Protein AF-A0AAW5JSW6-F1 (afdb_monomer)

Structure (mmCIF, N/CA/C/O backbone):
data_AF-A0AAW5JSW6-F1
#
_entry.id   AF-A0AAW5JSW6-F1
#
loop_
_atom_site.group_PDB
_atom_site.id
_atom_site.type_symbol
_atom_site.label_atom_id
_atom_site.label_alt_id
_atom_site.label_comp_id
_atom_site.label_asym_id
_atom_site.label_entity_id
_atom_site.label_seq_id
_atom_site.pdbx_PDB_ins_code
_atom_site.Cartn_x
_atom_site.Cartn_y
_atom_site.Cartn_z
_atom_site.occupancy
_atom_site.B_iso_or_equiv
_atom_site.auth_seq_id
_atom_site.auth_comp_id
_atom_site.auth_asym_id
_atom_site.auth_atom_id
_atom_site.pdbx_PDB_model_num
ATOM 1 N N . MET A 1 1 ? -36.719 2.525 17.223 1.00 50.75 1 MET A N 1
ATOM 2 C CA . MET A 1 1 ? -35.562 2.474 16.299 1.00 50.75 1 MET A CA 1
ATOM 3 C C . MET A 1 1 ? -34.299 2.354 17.146 1.00 50.75 1 MET A C 1
ATOM 5 O O . MET A 1 1 ? -33.703 3.353 17.521 1.00 50.75 1 MET A O 1
ATOM 9 N N . GLY A 1 2 ? -34.010 1.135 17.611 1.00 51.88 2 GLY A N 1
ATOM 10 C CA . GLY A 1 2 ? -33.082 0.879 18.715 1.00 51.88 2 GLY A CA 1
ATOM 11 C C . GLY A 1 2 ? -31.645 0.634 18.256 1.00 51.88 2 GLY A C 1
ATOM 12 O O . GLY A 1 2 ? -31.352 -0.384 17.646 1.00 51.88 2 GLY A O 1
ATOM 13 N N . THR A 1 3 ? -30.776 1.602 18.540 1.00 63.00 3 THR A N 1
ATOM 14 C CA . THR A 1 3 ? -29.464 1.431 19.197 1.00 63.00 3 THR A CA 1
ATOM 15 C C . THR A 1 3 ? -28.563 0.240 18.808 1.00 63.00 3 THR A C 1
ATOM 17 O O . THR A 1 3 ? -27.934 -0.370 19.674 1.00 63.00 3 THR A O 1
ATOM 20 N N . ILE A 1 4 ? -28.361 -0.034 17.513 1.00 62.62 4 ILE A N 1
ATOM 21 C CA . ILE A 1 4 ? -27.324 -0.992 17.055 1.00 62.62 4 ILE A CA 1
ATOM 22 C C . ILE A 1 4 ? -25.913 -0.572 17.518 1.00 62.62 4 ILE A C 1
ATOM 24 O O . ILE A 1 4 ? -25.092 -1.409 17.887 1.00 62.62 4 ILE A O 1
ATOM 28 N N . PHE A 1 5 ? -25.665 0.734 17.638 1.00 54.97 5 PHE A N 1
ATOM 29 C CA . PHE A 1 5 ? -24.4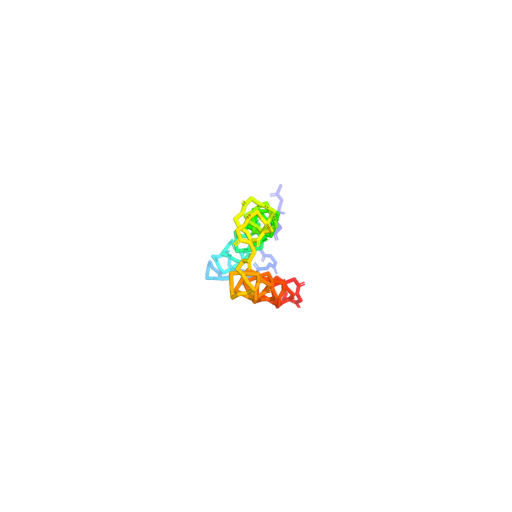00 1.281 18.141 1.00 54.97 5 PHE A CA 1
ATOM 30 C C . PHE A 1 5 ? -24.215 1.195 19.667 1.00 54.97 5 PHE A C 1
ATOM 32 O O . PHE A 1 5 ? -23.150 1.545 20.162 1.00 54.97 5 PHE A O 1
ATOM 39 N N . SER A 1 6 ? -25.201 0.714 20.438 1.00 53.12 6 SER A N 1
ATOM 40 C CA . SER A 1 6 ? -25.080 0.622 21.906 1.00 53.12 6 SER A CA 1
ATOM 41 C C . SER A 1 6 ? -24.475 -0.698 22.398 1.00 53.12 6 SER A C 1
ATOM 43 O O . SER A 1 6 ? -24.167 -0.818 23.582 1.00 53.12 6 SER A O 1
ATOM 45 N N . ARG A 1 7 ? -24.307 -1.695 21.517 1.00 53.56 7 ARG A N 1
ATOM 46 C CA . ARG A 1 7 ? -23.735 -3.017 21.849 1.00 53.56 7 ARG A CA 1
ATOM 47 C C . ARG A 1 7 ? -22.267 -3.170 21.469 1.00 53.56 7 ARG A C 1
ATOM 49 O O . ARG A 1 7 ? -21.623 -4.100 21.943 1.00 53.56 7 ARG A O 1
ATOM 56 N N . VAL A 1 8 ? -21.724 -2.252 20.673 1.00 54.78 8 VAL A N 1
ATOM 57 C CA . VAL A 1 8 ? -20.298 -2.211 20.349 1.00 54.78 8 VAL A CA 1
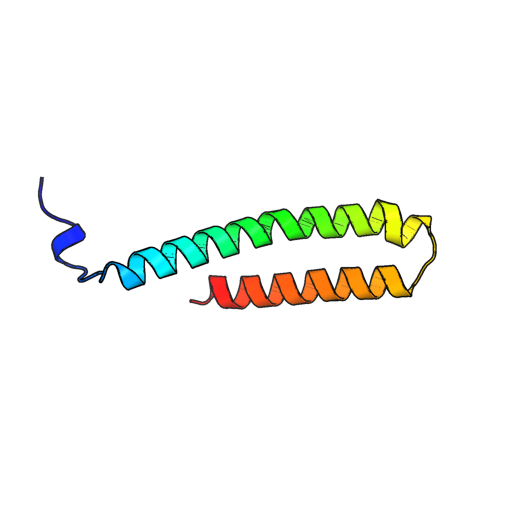ATOM 58 C C . VAL A 1 8 ? -19.753 -0.933 20.958 1.00 54.78 8 VAL A C 1
ATOM 60 O O . VAL A 1 8 ? -20.048 0.162 20.488 1.00 54.78 8 VAL A O 1
ATOM 63 N N . LYS A 1 9 ? -18.982 -1.057 22.039 1.00 52.97 9 LYS A N 1
ATOM 64 C CA . LYS A 1 9 ? -18.275 0.059 22.678 1.00 52.97 9 LYS A CA 1
ATOM 65 C C . LYS A 1 9 ? -17.104 0.483 21.778 1.00 52.97 9 LYS A C 1
ATOM 67 O O . LYS A 1 9 ? -15.940 0.345 22.136 1.00 52.97 9 LYS A O 1
ATOM 72 N N . LEU A 1 10 ? -17.415 0.938 20.565 1.00 56.00 10 LEU A N 1
ATOM 73 C CA . LEU A 1 10 ? -16.467 1.472 19.598 1.00 56.00 10 LEU A CA 1
ATOM 74 C C . LEU A 1 10 ? -16.024 2.836 20.122 1.00 56.00 10 LEU A C 1
ATOM 76 O O . LEU A 1 10 ? -16.674 3.857 19.916 1.00 56.00 10 LEU A O 1
ATOM 80 N N . SER A 1 11 ? -14.923 2.839 20.876 1.00 67.56 11 SER A N 1
ATOM 81 C CA . SER A 1 11 ? -14.209 4.069 21.213 1.00 67.56 11 SER A CA 1
ATOM 82 C C . SER A 1 11 ? -13.956 4.829 19.909 1.00 67.56 11 SER A C 1
ATOM 84 O O . SER A 1 11 ? -13.492 4.214 18.951 1.00 67.56 11 SER A O 1
ATOM 86 N N . GLY A 1 12 ? -14.233 6.136 19.842 1.00 71.56 12 GLY A N 1
ATOM 87 C CA . GLY A 1 12 ? -14.049 6.929 18.613 1.00 71.56 12 GLY A CA 1
ATOM 88 C C . GLY A 1 12 ? -12.659 6.771 17.973 1.00 71.56 12 GLY A C 1
ATOM 89 O O . GLY A 1 12 ? -12.515 6.880 16.760 1.00 71.56 12 GLY A O 1
ATOM 90 N N . LYS A 1 13 ? -11.654 6.384 18.771 1.00 74.25 13 LYS A N 1
ATOM 91 C CA . LYS A 1 13 ? -10.314 5.986 18.321 1.00 74.25 13 LYS A CA 1
ATOM 92 C C . LYS A 1 13 ? -10.307 4.770 17.378 1.00 74.25 13 LYS A C 1
ATOM 94 O O . LYS A 1 13 ? -9.574 4.780 16.399 1.00 74.25 13 LYS A O 1
ATOM 99 N N . HIS A 1 14 ? -11.110 3.741 17.653 1.00 74.31 14 HIS A N 1
ATOM 100 C CA . HIS A 1 14 ? -11.239 2.559 16.791 1.00 74.31 14 HIS A CA 1
ATOM 101 C C . HIS A 1 14 ? -11.972 2.883 15.487 1.00 74.31 14 HIS A C 1
ATOM 103 O O . HIS A 1 14 ? -11.591 2.371 14.443 1.00 74.31 14 HIS A O 1
ATOM 109 N N . VAL A 1 15 ? -12.978 3.764 15.524 1.00 81.38 15 VAL A N 1
ATOM 110 C CA . VAL A 1 15 ? -13.672 4.221 14.306 1.00 81.38 15 VAL A CA 1
ATOM 111 C C . VAL A 1 15 ? -12.716 5.014 13.415 1.00 81.38 15 VAL A C 1
ATOM 113 O O . VAL A 1 15 ? -12.653 4.770 12.215 1.00 81.38 15 VAL A O 1
ATOM 116 N N . ALA A 1 16 ? -11.929 5.920 14.002 1.00 81.31 16 ALA A N 1
ATOM 117 C CA . ALA A 1 16 ? -10.911 6.668 13.272 1.00 81.31 16 ALA A CA 1
ATOM 118 C C . ALA A 1 16 ? -9.837 5.743 12.671 1.00 81.31 16 ALA A C 1
ATOM 120 O O . ALA A 1 16 ? -9.455 5.924 11.518 1.00 81.31 16 ALA A O 1
ATOM 121 N N . ALA A 1 17 ? -9.398 4.722 13.416 1.00 79.62 17 ALA A N 1
ATOM 122 C CA . ALA A 1 17 ? -8.464 3.717 12.913 1.00 79.62 17 ALA A CA 1
ATOM 123 C C . ALA A 1 17 ? -9.067 2.889 11.764 1.00 79.62 17 ALA A C 1
ATOM 125 O O . ALA A 1 17 ? -8.414 2.714 10.742 1.00 79.62 17 ALA A O 1
ATOM 126 N N . LEU A 1 18 ? -10.322 2.444 11.883 1.00 81.81 18 LEU A N 1
ATOM 127 C CA . LEU A 1 18 ? -11.037 1.725 10.821 1.00 81.81 18 LEU A CA 1
ATOM 128 C C . LEU A 1 18 ? -11.215 2.579 9.560 1.00 81.81 18 LEU A C 1
ATOM 130 O O . LEU A 1 18 ? -10.995 2.087 8.458 1.00 81.81 18 LEU A O 1
ATOM 134 N N . LEU A 1 19 ? -11.554 3.863 9.704 1.00 81.12 19 LEU A N 1
ATOM 135 C CA . LEU A 1 19 ? -11.625 4.805 8.583 1.00 81.12 19 LEU A CA 1
ATOM 136 C C . LEU A 1 19 ? -10.262 4.985 7.912 1.00 81.12 19 LEU A C 1
ATOM 138 O O . LEU A 1 19 ? -10.174 4.924 6.688 1.00 81.12 19 LEU A O 1
ATOM 142 N N . ALA A 1 20 ? -9.197 5.159 8.696 1.00 83.62 20 ALA A N 1
ATOM 143 C CA . ALA A 1 20 ? -7.842 5.269 8.166 1.00 83.62 20 ALA A CA 1
ATOM 144 C C . ALA A 1 20 ? -7.424 3.994 7.415 1.00 83.62 20 ALA A C 1
ATOM 146 O O . ALA A 1 20 ? -6.881 4.089 6.319 1.00 83.62 20 ALA A O 1
ATOM 147 N N . LEU A 1 21 ? -7.734 2.812 7.956 1.00 80.31 21 LEU A N 1
ATOM 148 C CA . LEU A 1 21 ? -7.476 1.523 7.308 1.00 80.31 21 LEU A CA 1
ATOM 149 C C . LEU A 1 21 ? -8.298 1.346 6.023 1.00 80.31 21 LEU A C 1
ATOM 151 O O . LEU A 1 21 ? -7.771 0.863 5.023 1.00 80.31 21 LEU A O 1
ATOM 155 N N . MET A 1 22 ? -9.558 1.787 6.006 1.00 86.62 22 MET A N 1
ATOM 156 C CA . MET A 1 22 ? -10.418 1.737 4.821 1.00 86.62 22 MET A CA 1
ATOM 157 C C . MET A 1 22 ? -9.894 2.648 3.703 1.00 86.62 22 MET A C 1
ATOM 159 O O . MET A 1 22 ? -9.805 2.221 2.551 1.00 86.62 22 MET A O 1
ATOM 163 N N . LEU A 1 23 ? -9.492 3.877 4.046 1.00 84.25 23 LEU A N 1
ATOM 164 C CA . LEU A 1 23 ? -8.868 4.806 3.103 1.00 84.25 23 LEU A CA 1
ATOM 165 C C . LEU A 1 23 ? -7.528 4.268 2.600 1.00 84.25 23 LEU A C 1
ATOM 167 O O . LEU A 1 23 ? -7.275 4.298 1.399 1.00 84.25 23 LEU A O 1
ATOM 171 N N . LEU A 1 24 ? -6.704 3.719 3.494 1.00 81.19 24 LEU A N 1
ATOM 172 C CA . LEU A 1 24 ? -5.429 3.109 3.135 1.00 81.19 24 LEU A CA 1
ATOM 173 C C . LEU A 1 24 ? -5.637 1.946 2.154 1.00 81.19 24 LEU A C 1
ATOM 175 O O . LEU A 1 24 ? -5.009 1.923 1.102 1.00 81.19 24 LEU A O 1
ATOM 179 N N . SER A 1 25 ? -6.589 1.048 2.432 1.00 77.38 25 SER A N 1
ATOM 180 C CA . SER A 1 25 ? -6.953 -0.074 1.554 1.00 77.38 25 SER A CA 1
ATOM 181 C C . SER A 1 25 ? -7.432 0.383 0.168 1.00 77.38 25 SER A C 1
ATOM 183 O O . SER A 1 25 ? -7.029 -0.189 -0.853 1.00 77.38 25 SER A O 1
ATOM 185 N N . ALA A 1 26 ? -8.254 1.437 0.110 1.00 80.69 26 ALA A N 1
ATOM 186 C CA . ALA A 1 26 ? -8.754 2.010 -1.139 1.00 80.69 26 ALA A CA 1
ATOM 187 C C . ALA A 1 26 ? -7.637 2.671 -1.966 1.00 80.69 26 ALA A C 1
ATOM 189 O O . ALA A 1 26 ? -7.538 2.435 -3.171 1.00 80.69 26 ALA A O 1
ATOM 190 N N . VAL A 1 27 ? -6.753 3.436 -1.319 1.00 82.44 27 VAL A N 1
ATOM 191 C CA . VAL A 1 27 ? -5.593 4.065 -1.964 1.00 82.44 27 VAL A CA 1
ATOM 192 C C . VAL A 1 27 ? -4.669 3.002 -2.559 1.00 82.44 27 VAL A C 1
ATOM 194 O O . VAL A 1 27 ? -4.285 3.104 -3.722 1.00 82.44 27 VAL A O 1
ATOM 197 N N . THR A 1 28 ? -4.372 1.924 -1.827 1.00 75.25 28 THR A N 1
ATOM 198 C CA . THR A 1 28 ? -3.539 0.827 -2.347 1.00 75.25 28 THR A CA 1
ATOM 199 C C . THR A 1 28 ? -4.190 0.099 -3.530 1.00 75.25 28 THR A C 1
ATOM 201 O O . THR A 1 28 ? -3.484 -0.342 -4.435 1.00 75.25 28 THR A O 1
ATOM 204 N N . ALA A 1 29 ? -5.527 0.006 -3.566 1.00 72.94 29 ALA A N 1
ATOM 205 C CA . ALA A 1 29 ? -6.269 -0.579 -4.689 1.00 72.94 29 ALA A CA 1
ATOM 206 C C . ALA A 1 29 ? -6.079 0.208 -5.994 1.00 72.94 29 ALA A C 1
ATOM 208 O O . ALA A 1 29 ? -5.998 -0.387 -7.064 1.00 72.94 29 ALA A O 1
ATOM 209 N N . MET A 1 30 ? -6.024 1.539 -5.897 1.00 82.19 30 MET A N 1
ATOM 210 C CA . MET A 1 30 ? -5.905 2.428 -7.055 1.00 82.19 30 MET A CA 1
ATOM 211 C C . MET A 1 30 ? -4.451 2.715 -7.444 1.00 82.19 30 MET A C 1
ATOM 213 O O . MET A 1 30 ? -4.174 2.947 -8.615 1.00 82.19 30 MET A O 1
ATOM 217 N N . LEU A 1 31 ? -3.504 2.665 -6.502 1.00 74.62 31 LEU A N 1
ATOM 218 C CA . LEU A 1 31 ? -2.081 2.876 -6.799 1.00 74.62 31 LEU A CA 1
ATOM 219 C C . LEU A 1 31 ? -1.433 1.702 -7.546 1.00 74.62 31 LEU A C 1
ATOM 221 O O . LEU A 1 31 ? -0.510 1.924 -8.324 1.00 74.62 31 LEU A O 1
ATOM 225 N N . LEU A 1 32 ? -1.915 0.471 -7.349 1.00 75.00 32 LEU A N 1
ATOM 226 C CA . LEU A 1 32 ? -1.389 -0.715 -8.032 1.00 75.00 32 LEU A CA 1
ATOM 227 C C . LEU A 1 32 ? -1.544 -0.652 -9.574 1.00 75.00 32 LEU A C 1
ATOM 229 O O . LEU A 1 32 ? -0.538 -0.822 -10.265 1.00 75.00 32 LEU A O 1
ATOM 233 N N . PRO A 1 33 ? -2.733 -0.356 -10.148 1.00 71.19 33 PRO A N 1
ATOM 234 C CA . PRO A 1 33 ? -2.876 -0.176 -11.596 1.00 71.19 33 PRO A CA 1
ATOM 235 C C . PRO A 1 33 ? -2.133 1.060 -12.129 1.00 71.19 33 PRO A C 1
ATOM 237 O O . PRO A 1 33 ? -1.621 1.013 -13.244 1.00 71.19 33 PRO A O 1
ATOM 240 N N . THR A 1 34 ? -1.990 2.129 -11.336 1.00 77.69 34 THR A N 1
ATOM 241 C CA . THR A 1 34 ? -1.179 3.306 -11.708 1.00 77.69 34 THR A CA 1
ATOM 242 C C . THR A 1 34 ? 0.310 2.966 -11.806 1.00 77.69 34 THR A C 1
ATOM 244 O O . THR A 1 34 ? 0.973 3.370 -12.757 1.00 77.69 34 THR A O 1
ATOM 247 N N . ALA A 1 35 ? 0.845 2.177 -10.868 1.00 67.75 35 ALA A N 1
ATOM 248 C CA . ALA A 1 35 ? 2.232 1.714 -10.917 1.00 67.75 35 ALA A CA 1
ATOM 249 C C . ALA A 1 35 ? 2.487 0.801 -12.130 1.00 67.75 35 ALA A C 1
ATOM 251 O O . ALA A 1 35 ? 3.531 0.906 -12.773 1.00 67.75 35 ALA A O 1
ATOM 252 N N . LEU A 1 36 ? 1.515 -0.047 -12.483 1.00 67.94 36 LEU A N 1
ATOM 253 C CA . LEU A 1 36 ? 1.587 -0.893 -13.673 1.00 67.94 36 LEU A CA 1
ATOM 254 C C . LEU A 1 36 ? 1.562 -0.061 -14.966 1.00 67.94 36 LEU A C 1
ATOM 256 O O . LEU A 1 36 ? 2.356 -0.321 -15.867 1.00 67.94 36 LEU A O 1
ATOM 260 N N . ALA A 1 37 ? 0.728 0.980 -15.039 1.00 73.38 37 ALA A N 1
ATOM 261 C CA . ALA A 1 37 ? 0.725 1.912 -16.166 1.00 73.38 37 ALA A CA 1
ATOM 262 C C . ALA A 1 37 ? 2.082 2.626 -16.328 1.00 73.38 37 ALA A C 1
ATOM 264 O O . ALA A 1 37 ? 2.635 2.649 -17.427 1.00 73.38 37 ALA A O 1
ATOM 265 N N . SER A 1 38 ? 2.681 3.109 -15.232 1.00 66.00 38 SER A N 1
ATOM 266 C CA . SER A 1 38 ? 4.018 3.725 -15.257 1.00 66.00 38 SER A CA 1
ATOM 267 C C . SER A 1 38 ? 5.134 2.749 -15.654 1.00 66.00 38 SER A C 1
ATOM 269 O O . SER A 1 38 ? 6.137 3.165 -16.233 1.00 66.00 38 SER A O 1
ATOM 271 N N . MET A 1 39 ? 4.986 1.448 -15.376 1.00 63.81 39 MET A N 1
ATOM 272 C CA . MET A 1 39 ? 5.931 0.428 -15.851 1.00 63.81 39 MET A CA 1
ATOM 273 C C . MET A 1 39 ? 5.904 0.299 -17.373 1.00 63.81 39 MET A C 1
ATOM 275 O O . MET A 1 39 ? 6.962 0.169 -17.985 1.00 63.81 39 MET A O 1
ATOM 279 N N . ILE A 1 40 ? 4.714 0.343 -17.974 1.00 65.38 40 ILE A N 1
ATOM 280 C CA . ILE A 1 40 ? 4.552 0.240 -19.427 1.00 65.38 40 ILE A CA 1
ATOM 281 C C . ILE A 1 40 ? 5.093 1.496 -20.118 1.00 65.38 40 ILE A C 1
ATOM 283 O O . ILE A 1 40 ? 5.853 1.374 -21.075 1.00 65.38 40 ILE A O 1
ATOM 287 N N . ASP A 1 41 ? 4.762 2.680 -19.605 1.00 65.38 41 ASP A N 1
ATOM 288 C CA . ASP A 1 41 ? 5.109 3.951 -20.250 1.00 65.38 41 ASP A CA 1
ATOM 289 C C . ASP A 1 41 ? 6.591 4.337 -20.077 1.00 65.38 41 ASP A C 1
ATOM 291 O O . ASP A 1 41 ? 7.249 4.749 -21.025 1.00 65.38 41 ASP A O 1
ATOM 295 N N . ILE A 1 42 ? 7.164 4.147 -18.880 1.00 62.03 42 ILE A N 1
ATOM 296 C CA . ILE A 1 42 ? 8.526 4.620 -18.557 1.00 62.03 42 ILE A CA 1
ATOM 297 C C . ILE A 1 42 ? 9.524 3.458 -18.424 1.00 62.03 42 ILE A C 1
ATOM 299 O O . ILE A 1 42 ? 10.689 3.581 -18.804 1.00 62.03 42 ILE A O 1
ATOM 303 N N . GLY A 1 43 ? 9.096 2.319 -17.871 1.00 57.66 43 GLY A N 1
ATOM 304 C CA . GLY A 1 43 ? 9.971 1.171 -17.604 1.00 57.66 43 GLY A CA 1
ATOM 305 C C . GLY A 1 43 ? 10.305 0.339 -18.846 1.00 57.66 43 GLY A C 1
ATOM 306 O O . GLY A 1 43 ? 11.454 -0.060 -19.016 1.00 57.66 43 GLY A O 1
ATOM 307 N N . VAL A 1 44 ? 9.319 0.090 -19.713 1.00 55.78 44 VAL A N 1
ATOM 308 C CA . VAL A 1 44 ? 9.475 -0.731 -20.929 1.00 55.78 44 VAL A CA 1
ATOM 309 C C . VAL A 1 44 ? 9.971 0.096 -22.117 1.00 55.78 44 VAL A C 1
ATOM 311 O O . VAL A 1 44 ? 10.829 -0.379 -22.855 1.00 55.78 44 VAL A O 1
ATOM 314 N N . ALA A 1 45 ? 9.505 1.339 -22.279 1.00 56.19 45 ALA A N 1
ATOM 315 C CA . ALA A 1 45 ? 9.910 2.197 -23.399 1.00 56.19 45 ALA A CA 1
ATOM 316 C C . ALA A 1 45 ? 11.343 2.756 -23.274 1.00 56.19 45 ALA A C 1
ATOM 318 O O . ALA A 1 45 ? 11.956 3.099 -24.282 1.00 56.19 45 ALA A O 1
ATOM 319 N N . GLY A 1 46 ? 11.887 2.846 -22.054 1.00 61.47 46 GLY A N 1
ATOM 320 C CA . GLY A 1 46 ? 13.221 3.401 -21.789 1.00 61.47 46 GLY A CA 1
ATOM 321 C C . GLY A 1 46 ? 14.359 2.382 -21.634 1.00 61.47 46 GLY A C 1
ATOM 322 O O . GLY A 1 46 ? 15.477 2.797 -21.350 1.00 61.47 46 GLY A O 1
ATOM 323 N N . GLU A 1 47 ? 14.090 1.070 -21.736 1.00 59.78 47 GLU A N 1
ATOM 324 C CA . GLU A 1 47 ? 15.052 -0.042 -21.526 1.00 59.78 47 GLU A CA 1
ATOM 325 C C . GLU A 1 47 ? 15.868 0.031 -20.207 1.00 59.78 47 GLU A C 1
ATOM 327 O O . GLU A 1 47 ? 16.909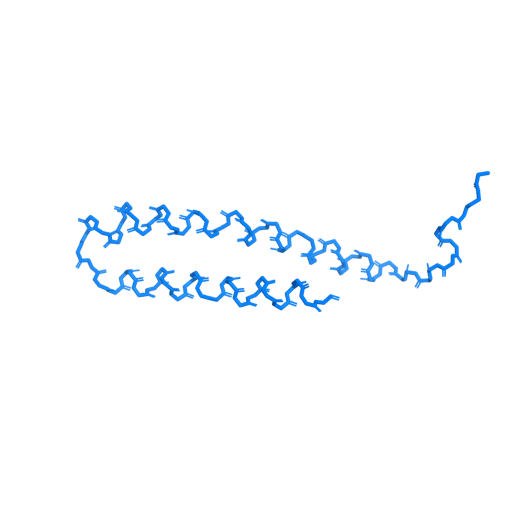 -0.606 -20.040 1.00 59.78 47 GLU A O 1
ATOM 332 N N . ASN A 1 48 ? 15.400 0.780 -19.204 1.00 61.47 48 ASN A N 1
ATOM 333 C CA . ASN A 1 48 ? 16.154 0.977 -17.970 1.00 61.47 48 ASN A CA 1
ATOM 334 C C . ASN A 1 48 ? 15.729 -0.028 -16.892 1.00 61.47 48 ASN A C 1
ATOM 336 O O . ASN A 1 48 ? 14.786 0.190 -16.126 1.00 61.47 48 ASN A O 1
ATOM 340 N N . ARG A 1 49 ? 16.481 -1.131 -16.796 1.00 63.25 49 ARG A N 1
ATOM 341 C CA . ARG A 1 49 ? 16.269 -2.238 -15.839 1.00 63.25 49 ARG A CA 1
ATOM 342 C C . ARG A 1 49 ? 16.095 -1.783 -14.383 1.00 63.25 49 ARG A C 1
ATOM 344 O O . ARG A 1 49 ? 15.340 -2.400 -13.637 1.00 63.25 49 ARG A O 1
ATOM 351 N N . ASN A 1 50 ? 16.755 -0.695 -13.983 1.00 68.88 50 ASN A N 1
ATOM 352 C CA . ASN A 1 50 ? 16.656 -0.148 -12.628 1.00 68.88 50 ASN A CA 1
ATOM 353 C C . ASN A 1 50 ? 15.261 0.437 -12.332 1.00 68.88 50 ASN A C 1
ATOM 355 O O . ASN A 1 50 ? 14.721 0.241 -11.247 1.00 68.88 50 ASN A O 1
ATOM 359 N N . THR A 1 51 ? 14.634 1.089 -13.314 1.00 64.12 51 THR A N 1
ATOM 360 C CA . THR A 1 51 ? 13.277 1.640 -13.177 1.00 64.12 51 THR A CA 1
ATOM 361 C C . THR A 1 51 ? 12.241 0.525 -13.034 1.00 64.12 51 THR A C 1
ATOM 363 O O . THR A 1 51 ? 11.339 0.619 -12.205 1.00 64.12 51 THR A O 1
ATOM 366 N N . ILE A 1 52 ? 12.411 -0.573 -13.776 1.00 71.25 52 ILE A N 1
ATOM 367 C CA . ILE A 1 52 ? 11.548 -1.758 -13.679 1.00 71.25 52 ILE A CA 1
ATOM 368 C C . ILE A 1 52 ? 11.628 -2.380 -12.277 1.00 71.25 52 ILE A C 1
ATOM 370 O O . ILE A 1 52 ? 10.596 -2.685 -11.683 1.00 71.25 52 ILE A O 1
ATOM 374 N N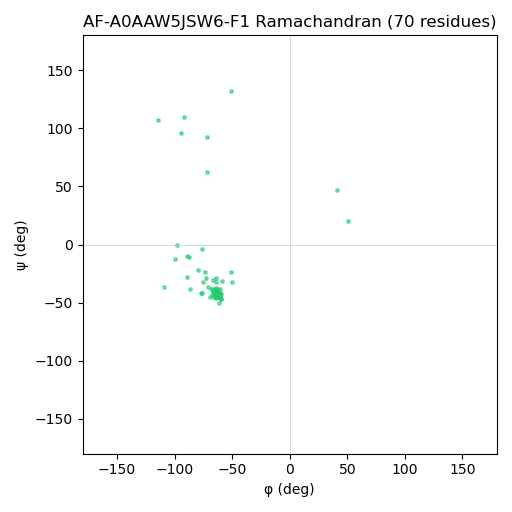 . LEU A 1 53 ? 12.836 -2.524 -11.719 1.00 71.81 53 LEU A N 1
ATOM 375 C CA . LEU A 1 53 ? 13.032 -3.068 -10.370 1.00 71.81 53 LEU A CA 1
ATOM 376 C C . LEU A 1 53 ? 12.422 -2.176 -9.281 1.00 71.81 53 LEU A C 1
ATOM 378 O O . LEU A 1 53 ? 11.810 -2.693 -8.348 1.00 71.81 53 LEU A O 1
ATOM 382 N N . ILE A 1 54 ? 12.532 -0.851 -9.410 1.00 77.75 54 ILE A N 1
A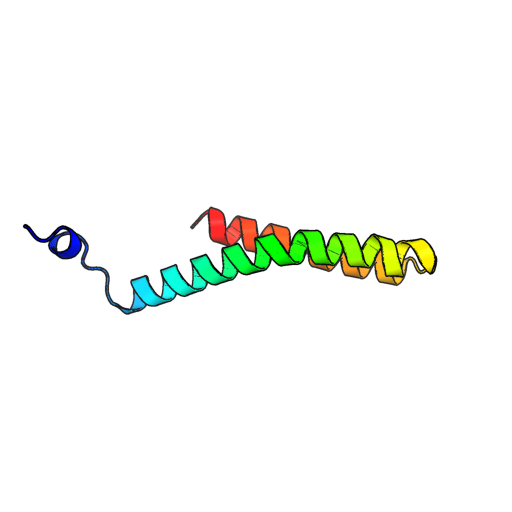TOM 383 C CA . ILE A 1 54 ? 11.918 0.098 -8.469 1.00 77.75 54 ILE A CA 1
ATOM 384 C C . ILE A 1 54 ? 10.390 -0.010 -8.519 1.00 77.75 54 ILE A C 1
ATOM 386 O O . ILE A 1 54 ? 9.751 -0.106 -7.473 1.00 77.75 54 ILE A O 1
ATOM 390 N N . ILE A 1 55 ? 9.794 -0.058 -9.713 1.00 76.25 55 ILE A N 1
ATOM 391 C CA . ILE A 1 55 ? 8.336 -0.177 -9.853 1.00 76.25 55 ILE A CA 1
ATOM 392 C C . ILE A 1 55 ? 7.844 -1.539 -9.340 1.00 76.25 55 ILE A C 1
ATOM 394 O O . ILE A 1 55 ? 6.826 -1.605 -8.649 1.00 76.25 55 ILE A O 1
ATOM 398 N N . ALA A 1 56 ? 8.592 -2.618 -9.588 1.00 76.81 56 ALA A N 1
ATOM 399 C CA . ALA A 1 56 ? 8.297 -3.938 -9.035 1.00 76.81 56 ALA A CA 1
ATOM 400 C C . ALA A 1 56 ? 8.362 -3.951 -7.498 1.00 76.81 56 ALA A C 1
ATOM 402 O O . ALA A 1 56 ? 7.470 -4.500 -6.850 1.00 76.81 56 ALA A O 1
ATOM 403 N N . ALA A 1 57 ? 9.364 -3.301 -6.899 1.00 79.75 57 ALA A N 1
ATOM 404 C CA . ALA A 1 57 ? 9.472 -3.166 -5.448 1.00 79.75 57 ALA A CA 1
ATOM 405 C C . ALA A 1 57 ? 8.317 -2.337 -4.854 1.00 79.75 57 ALA A C 1
ATOM 407 O O . ALA A 1 57 ? 7.756 -2.705 -3.818 1.00 79.75 57 ALA A O 1
ATOM 408 N N . VAL A 1 58 ? 7.906 -1.253 -5.521 1.00 82.19 58 VA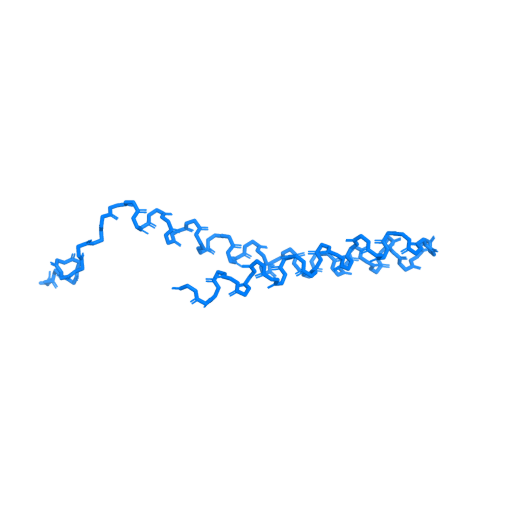L A N 1
ATOM 409 C CA . VAL A 1 58 ? 6.737 -0.446 -5.127 1.00 82.19 58 VAL A CA 1
ATOM 410 C C . VAL A 1 58 ? 5.446 -1.269 -5.209 1.00 82.19 58 VAL A C 1
ATOM 412 O O . VAL A 1 58 ? 4.653 -1.256 -4.271 1.00 82.19 58 VAL A O 1
ATOM 415 N N . MET A 1 59 ? 5.243 -2.058 -6.269 1.00 80.69 59 MET A N 1
ATOM 416 C CA . MET A 1 59 ? 4.086 -2.959 -6.353 1.00 80.69 59 MET A CA 1
ATOM 417 C C . MET A 1 59 ? 4.102 -4.034 -5.259 1.00 80.69 59 MET A C 1
ATOM 419 O O . MET A 1 59 ? 3.068 -4.287 -4.643 1.00 80.69 59 MET A O 1
ATOM 423 N N . ALA A 1 60 ? 5.259 -4.639 -4.977 1.00 80.06 60 ALA A N 1
ATOM 424 C CA . ALA A 1 60 ? 5.394 -5.663 -3.942 1.00 80.06 60 ALA A CA 1
ATOM 425 C C . ALA A 1 60 ? 5.097 -5.109 -2.540 1.00 80.06 60 ALA A C 1
ATOM 427 O O . ALA A 1 60 ? 4.347 -5.712 -1.773 1.00 80.06 60 ALA A O 1
ATOM 428 N N . THR A 1 61 ? 5.636 -3.935 -2.211 1.00 80.12 61 THR A N 1
ATOM 429 C CA . THR A 1 61 ? 5.390 -3.276 -0.919 1.00 80.12 61 THR A CA 1
ATOM 430 C C . THR A 1 61 ? 3.931 -2.861 -0.748 1.00 80.12 61 THR A C 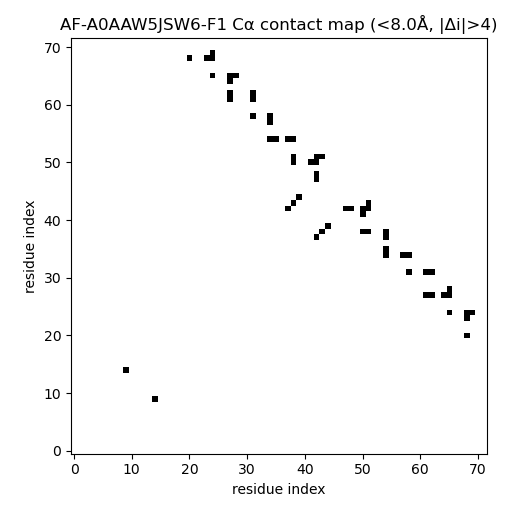1
ATOM 432 O O . THR A 1 61 ? 3.355 -3.109 0.311 1.00 80.12 61 THR A O 1
ATOM 435 N N . LEU A 1 62 ? 3.293 -2.316 -1.790 1.00 78.06 62 LEU A N 1
ATOM 436 C CA . LEU A 1 62 ? 1.857 -2.020 -1.783 1.00 78.06 62 LEU A CA 1
ATOM 437 C C . LEU A 1 62 ? 1.016 -3.296 -1.610 1.00 78.06 62 LEU A C 1
ATOM 439 O O . LEU A 1 62 ? 0.060 -3.298 -0.838 1.00 78.06 62 LEU A O 1
ATOM 443 N N . ALA A 1 63 ? 1.382 -4.400 -2.265 1.00 78.25 63 ALA A N 1
ATOM 444 C CA . ALA A 1 63 ? 0.681 -5.675 -2.128 1.00 78.25 63 ALA A CA 1
ATOM 445 C C . ALA A 1 63 ? 0.779 -6.252 -0.704 1.00 78.25 63 ALA A C 1
ATOM 447 O O . ALA A 1 63 ? -0.232 -6.683 -0.149 1.00 78.25 63 ALA A O 1
ATOM 448 N N . ILE A 1 64 ? 1.963 -6.206 -0.084 1.00 80.44 64 ILE A N 1
ATOM 449 C CA . ILE A 1 64 ? 2.167 -6.647 1.306 1.00 80.44 64 ILE A CA 1
ATOM 450 C C . ILE A 1 64 ? 1.398 -5.746 2.278 1.00 80.44 64 ILE A C 1
ATOM 452 O O . ILE A 1 64 ? 0.736 -6.243 3.186 1.00 80.44 64 ILE A O 1
ATOM 456 N N . LEU A 1 65 ? 1.424 -4.426 2.072 1.00 78.88 65 LEU A N 1
ATOM 457 C CA . LEU A 1 65 ? 0.663 -3.485 2.892 1.00 78.88 65 LEU A CA 1
ATOM 458 C C . LEU A 1 65 ? -0.844 -3.758 2.795 1.00 78.88 65 LEU A C 1
ATOM 460 O O . LEU A 1 65 ? -1.530 -3.792 3.815 1.00 78.88 65 LEU A O 1
ATOM 464 N N . ARG A 1 66 ? -1.355 -4.019 1.585 1.00 76.75 66 ARG A N 1
ATOM 465 C CA . ARG A 1 66 ? -2.754 -4.405 1.365 1.00 76.75 66 ARG A CA 1
ATOM 466 C C . ARG A 1 66 ? -3.090 -5.720 2.066 1.00 76.75 66 ARG A C 1
ATOM 468 O O . ARG A 1 66 ? -4.151 -5.794 2.671 1.00 76.75 66 ARG A O 1
ATOM 4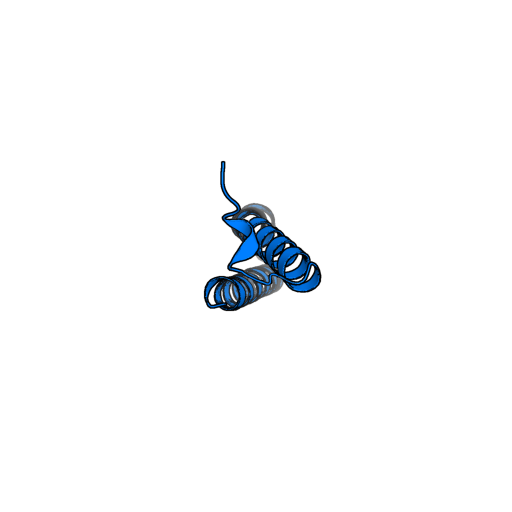75 N N . LEU A 1 67 ? -2.202 -6.717 2.028 1.00 77.00 67 LEU A N 1
ATOM 476 C CA . LEU A 1 67 ? -2.371 -7.986 2.746 1.00 77.00 67 LEU A CA 1
ATOM 477 C C . LEU A 1 67 ? -2.487 -7.762 4.262 1.00 77.00 67 LEU A C 1
ATOM 479 O O . LEU A 1 67 ? -3.414 -8.274 4.881 1.00 77.00 67 LEU A O 1
ATOM 483 N N . CYS A 1 68 ? -1.600 -6.952 4.845 1.00 75.62 68 CYS A N 1
ATOM 484 C CA . CYS A 1 68 ? -1.646 -6.613 6.270 1.00 75.62 68 CYS A CA 1
ATOM 485 C C . CYS A 1 68 ? -2.944 -5.896 6.665 1.00 75.62 68 CYS A C 1
ATOM 487 O O . CYS A 1 68 ? -3.475 -6.151 7.739 1.00 75.62 68 CYS A O 1
ATOM 489 N N . VAL A 1 69 ? -3.460 -5.010 5.807 1.00 72.44 69 VAL A N 1
ATOM 490 C CA . VAL A 1 69 ? -4.709 -4.277 6.069 1.00 72.44 69 VAL A CA 1
ATOM 491 C C . VAL A 1 69 ? -5.948 -5.159 5.872 1.00 72.44 69 VAL A C 1
ATOM 493 O O . VAL A 1 69 ? -6.932 -4.956 6.567 1.00 72.44 69 VAL A O 1
ATOM 496 N N . TYR A 1 70 ? -5.924 -6.130 4.952 1.00 68.38 70 TYR A N 1
ATOM 497 C CA . TYR A 1 70 ? -7.062 -7.032 4.702 1.00 68.38 70 TYR A CA 1
ATOM 498 C C . TYR A 1 70 ? -7.183 -8.172 5.723 1.00 68.38 70 TYR A C 1
ATOM 500 O O . TYR A 1 70 ? -8.244 -8.778 5.834 1.00 68.38 70 TYR A O 1
ATOM 508 N N . TYR A 1 71 ? -6.089 -8.508 6.411 1.00 59.75 71 TYR A N 1
ATOM 509 C CA . TYR A 1 71 ? -6.055 -9.558 7.432 1.00 59.75 71 TYR A CA 1
ATOM 510 C C . TYR A 1 71 ? -6.425 -9.046 8.841 1.00 59.75 71 TYR A C 1
ATOM 512 O O . TYR A 1 71 ? -6.606 -9.855 9.751 1.00 59.75 71 TYR A O 1
ATOM 520 N N . ILE A 1 72 ? -6.518 -7.723 9.031 1.00 54.16 72 ILE A N 1
ATOM 521 C CA . ILE A 1 72 ? -6.942 -7.077 10.286 1.00 54.16 72 ILE A CA 1
ATOM 522 C C . ILE A 1 72 ? -8.471 -6.978 10.363 1.00 54.16 72 ILE A C 1
ATOM 524 O O . ILE A 1 72 ? -8.995 -7.075 11.495 1.00 54.16 72 ILE A O 1
#

Nearest PDB structures (foldseek):
  5j0k-assembly1_B  TM=8.533E-01  e=5.877E+00  synthetic construct
  6wa9-assembly1_T  TM=6.817E-01  e=7.090E+00  Chlamydia pneumoniae
  6lqo-assembly2_I  TM=3.465E-01  e=7.090E+00  human gammaherpesvirus 4

Secondary structure (DSSP, 8-state):
---GGGSS---HHHHHHHHHHHHHHHHHHHHHHHHHHHIIIIIITT--HHHHHHHHHHHHHHHHHHHHHH--

Radius of gyration: 18.47 Å; Cα contacts (8 Å, |Δi|>4): 31; chains: 1; bounding box: 52×16×46 Å

Organism: NCBI:txid1673721

Sequence (72 aa):
MGTIFSRVKLSGKHVAALLALMLLSAVTAMLLPTALASMIDIGVAGENRNTILIIAAVMATLAILRLCVYYI

pLDDT: mean 70.68, std 9.87, range [50.75, 86.62]

Solvent-accessible surface area (backbone atoms only — not comparable to full-atom val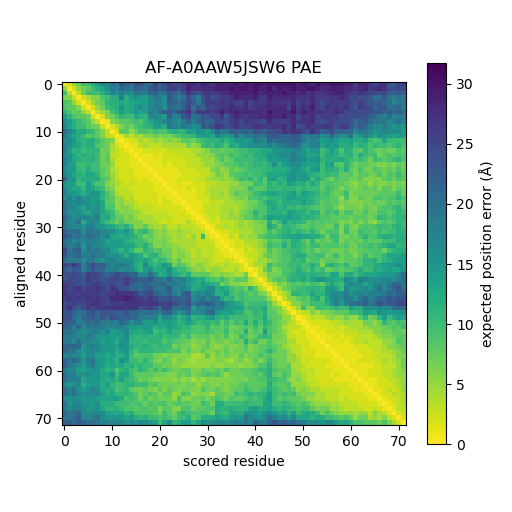ues): 4168 Å² total; per-residue (Å²): 139,81,65,74,71,75,78,51,90,69,50,69,66,56,52,52,49,50,51,52,50,52,51,50,48,51,50,47,64,58,48,49,61,51,49,51,51,49,37,56,66,54,22,61,72,61,75,38,67,68,54,41,52,51,47,51,50,52,47,51,52,46,51,51,52,44,50,59,63,73,76,107

Foldseek 3Di:
DDDPPVVDPCDVVNVVVLVVLVVLLVVLVVVLVVLVVCCVVPVVVPVDPVSNVVSVVVNVVSVVSNVVSVVD

InterPro domains:
  IPR011527 ABC transporter type 1, transmembrane domain [PS50929] (16-72)
  IPR036640 ABC transporter type 1, transmembrane domain superfamily [G3DSA:1.20.1560.10] (1-72)
  IPR036640 ABC transporter type 1, transmembrane domain superfamily [SSF90123] (5-72)

Mean predicted aligned error: 11.57 Å